Protein AF-A0AA39SZA4-F1 (afdb_monomer_lite)

pLDDT: mean 76.57, std 14.79, range [44.91, 93.38]

Structure (mmCIF, N/CA/C/O backbone):
data_AF-A0AA39SZA4-F1
#
_entry.id   AF-A0AA39SZA4-F1
#
loop_
_atom_site.group_PDB
_atom_site.id
_atom_site.type_symbol
_atom_site.label_atom_id
_atom_site.label_alt_id
_atom_site.label_comp_id
_atom_site.label_asym_id
_atom_site.label_entity_id
_atom_site.label_seq_id
_atom_site.pdbx_PDB_ins_code
_atom_site.Cartn_x
_atom_site.Cartn_y
_atom_site.Cartn_z
_atom_site.occupancy
_atom_site.B_iso_or_equiv
_atom_site.auth_seq_id
_atom_site.auth_comp_id
_atom_site.auth_asym_id
_atom_site.auth_atom_id
_atom_site.pdbx_PDB_model_num
ATOM 1 N N . MET A 1 1 ? -47.928 -27.237 62.053 1.00 44.91 1 MET A N 1
ATOM 2 C CA . MET A 1 1 ? -47.719 -27.961 60.783 1.00 44.91 1 MET A CA 1
ATOM 3 C C . MET A 1 1 ? -47.486 -26.884 59.735 1.00 44.91 1 MET A C 1
ATOM 5 O O . MET A 1 1 ? -48.438 -26.241 59.332 1.00 44.91 1 MET A O 1
ATOM 9 N N . GLU A 1 2 ? -46.271 -26.355 59.595 1.00 45.66 2 GLU A N 1
ATOM 10 C CA . GLU A 1 2 ? -45.134 -26.954 58.870 1.00 45.66 2 GLU A CA 1
ATOM 11 C C . GLU A 1 2 ? -45.556 -27.482 57.493 1.00 45.66 2 GLU A C 1
ATOM 13 O O . GLU A 1 2 ? -46.114 -28.569 57.392 1.00 45.66 2 GLU A O 1
ATOM 18 N N . ALA A 1 3 ? -45.254 -26.697 56.460 1.00 54.78 3 ALA A N 1
ATOM 19 C CA . ALA A 1 3 ? -44.751 -27.191 55.184 1.00 54.78 3 ALA A CA 1
ATOM 20 C C . ALA A 1 3 ? -44.023 -26.029 54.492 1.00 54.78 3 ALA A C 1
ATOM 22 O O . ALA A 1 3 ? -44.624 -25.196 53.816 1.00 54.78 3 ALA A O 1
ATOM 23 N N . LYS A 1 4 ? -42.711 -25.943 54.731 1.00 50.97 4 LYS A N 1
ATOM 24 C CA . LYS A 1 4 ? -41.782 -25.153 53.920 1.00 50.97 4 LYS A CA 1
ATOM 25 C C . LYS A 1 4 ? -41.655 -25.838 52.561 1.00 50.97 4 LYS A C 1
ATOM 27 O O . LYS A 1 4 ? -41.140 -26.947 52.487 1.00 50.97 4 LYS A O 1
ATOM 32 N N . SER A 1 5 ? -42.111 -25.188 51.499 1.00 56.28 5 SER A N 1
ATOM 33 C CA . SER A 1 5 ? -41.794 -25.576 50.124 1.00 56.28 5 SER A CA 1
ATOM 34 C C . SER A 1 5 ? -40.640 -24.705 49.629 1.00 56.28 5 SER A C 1
ATOM 36 O O . SER A 1 5 ? -40.802 -23.495 49.459 1.00 56.28 5 SER A O 1
ATOM 38 N N . GLU A 1 6 ? -39.469 -25.316 49.459 1.00 56.84 6 GLU A N 1
ATOM 39 C CA . GLU A 1 6 ? -38.266 -24.690 48.908 1.00 56.84 6 GLU A CA 1
ATOM 40 C C . GLU A 1 6 ? -38.510 -24.155 47.486 1.00 56.84 6 GLU A C 1
ATOM 42 O O . G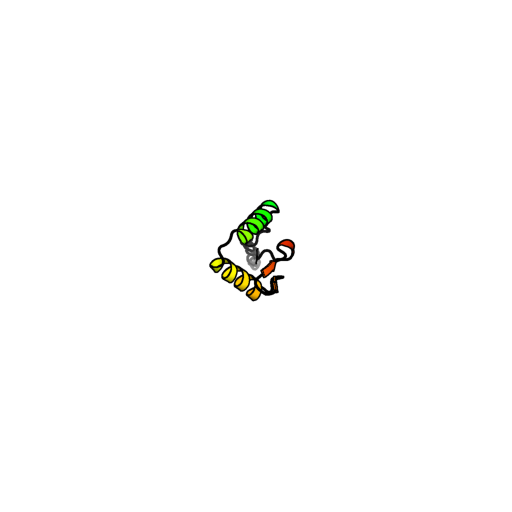LU A 1 6 ? -39.107 -24.851 46.660 1.00 56.84 6 GLU A O 1
ATOM 47 N N . PRO A 1 7 ? -38.030 -22.948 47.143 1.00 49.84 7 PRO A N 1
ATOM 48 C CA . PRO A 1 7 ? -37.974 -22.522 45.756 1.00 49.84 7 PRO A CA 1
ATOM 49 C C . PRO A 1 7 ? -36.772 -23.188 45.072 1.00 49.84 7 PRO A C 1
ATOM 51 O O . PRO A 1 7 ? -35.636 -23.050 45.527 1.00 49.84 7 PRO A O 1
ATOM 54 N N . LEU A 1 8 ? -37.010 -23.888 43.954 1.00 52.41 8 LEU A N 1
ATOM 55 C CA . LEU A 1 8 ? -35.947 -24.356 43.061 1.00 52.41 8 LEU A CA 1
ATOM 56 C C . LEU A 1 8 ? -35.040 -23.170 42.709 1.00 52.41 8 LEU A C 1
ATOM 58 O O . LEU A 1 8 ? -35.467 -22.212 42.060 1.00 52.41 8 LEU A O 1
ATOM 62 N N . MET A 1 9 ? -33.779 -23.254 43.122 1.00 48.97 9 MET A N 1
ATOM 63 C CA . MET A 1 9 ? -32.723 -22.337 42.718 1.00 48.97 9 MET A CA 1
ATOM 64 C C . MET A 1 9 ? -32.568 -22.409 41.197 1.00 48.97 9 MET A C 1
ATOM 66 O O . MET A 1 9 ? -31.921 -23.301 40.649 1.00 48.97 9 MET A O 1
ATOM 70 N N . ARG A 1 10 ? -33.188 -21.460 40.493 1.00 58.16 10 ARG A N 1
ATOM 71 C CA . ARG A 1 10 ? -32.921 -21.215 39.081 1.00 58.16 10 ARG A CA 1
ATOM 72 C C . ARG A 1 10 ? -31.530 -20.601 39.004 1.00 58.16 10 ARG A C 1
ATOM 74 O O . ARG A 1 10 ? -31.354 -19.421 39.294 1.00 58.16 10 ARG A O 1
ATOM 81 N N . VAL A 1 11 ? -30.542 -21.420 38.656 1.00 58.44 11 VAL A N 1
ATOM 82 C CA . VAL A 1 11 ? -29.202 -20.940 38.314 1.00 58.44 11 VAL A CA 1
ATOM 83 C C . VAL A 1 11 ? -29.342 -19.821 37.272 1.00 58.44 11 VAL A C 1
ATOM 85 O O . VAL A 1 11 ? -30.0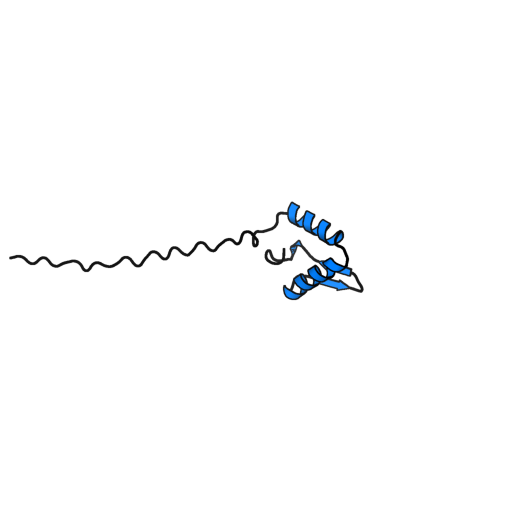13 -20.027 36.254 1.00 58.44 11 VAL A O 1
ATOM 88 N N . PRO A 1 12 ? -28.785 -18.618 37.492 1.00 49.97 12 PRO A N 1
ATOM 89 C CA . PRO A 1 12 ? -28.699 -17.654 36.417 1.00 49.97 12 PRO A CA 1
ATOM 90 C C . PRO A 1 12 ? -27.706 -18.230 35.412 1.00 49.97 12 PRO A C 1
ATOM 92 O O . PRO A 1 12 ? -26.536 -18.446 35.730 1.00 49.97 12 PRO A O 1
ATOM 95 N N . ALA A 1 13 ? -28.199 -18.537 34.210 1.00 56.28 13 ALA A N 1
ATOM 96 C CA . ALA A 1 13 ? -27.352 -18.821 33.066 1.00 56.28 13 ALA A CA 1
ATOM 97 C C . ALA A 1 13 ? -26.319 -17.698 32.991 1.00 56.28 13 ALA A C 1
ATOM 99 O O . ALA A 1 13 ? -26.685 -16.523 32.905 1.00 56.28 13 ALA A O 1
ATOM 100 N N . ALA A 1 14 ? -25.050 -18.081 33.137 1.00 56.19 14 ALA A N 1
ATOM 101 C CA . ALA A 1 14 ? -23.917 -17.185 33.078 1.00 56.19 14 ALA A CA 1
ATOM 102 C C . ALA A 1 14 ? -24.135 -16.217 31.920 1.00 56.19 14 ALA A C 1
ATOM 104 O O . ALA A 1 14 ? -24.326 -16.643 30.780 1.00 56.19 14 ALA A O 1
ATOM 105 N N . MET A 1 15 ? -24.165 -14.927 32.256 1.00 52.50 15 MET A N 1
ATOM 106 C CA . MET A 1 15 ? -24.152 -13.837 31.300 1.00 52.50 15 MET A CA 1
ATOM 107 C C . MET A 1 15 ? -23.050 -14.166 30.301 1.00 52.50 15 MET A C 1
ATOM 109 O O . MET A 1 15 ? -21.862 -14.089 30.622 1.00 52.50 15 MET A O 1
ATOM 113 N N . SER A 1 16 ? -23.437 -14.590 29.102 1.00 55.94 16 SER A N 1
ATOM 114 C CA . SER A 1 16 ? -22.539 -14.635 27.969 1.00 55.94 16 SER A CA 1
ATOM 115 C C . SER A 1 16 ? -22.251 -13.180 27.648 1.00 55.94 16 SER A C 1
ATOM 117 O O . SER A 1 16 ? -22.898 -12.586 26.789 1.00 55.94 16 SER A O 1
ATOM 119 N N . ASN A 1 17 ? -21.331 -12.584 28.405 1.00 59.94 17 ASN A N 1
ATOM 120 C CA . ASN A 1 17 ? -20.646 -11.383 27.994 1.00 59.94 17 ASN A CA 1
ATOM 121 C C . ASN A 1 17 ? -20.099 -11.737 26.610 1.00 59.94 17 ASN A C 1
ATOM 123 O O . ASN A 1 17 ? -19.254 -12.641 26.536 1.00 59.94 17 ASN A O 1
ATOM 127 N N . PRO A 1 18 ? -20.631 -11.171 25.509 1.00 56.88 18 PRO A N 1
ATOM 128 C CA . PRO A 1 18 ? -20.042 -11.435 24.216 1.00 56.88 18 PRO A CA 1
ATOM 129 C C . PRO A 1 18 ? -18.598 -10.990 24.381 1.00 56.88 18 PRO A C 1
ATOM 131 O O . PRO A 1 18 ? -18.350 -9.831 24.721 1.00 56.88 18 PRO A O 1
ATOM 134 N N . LYS A 1 19 ? -17.659 -11.942 24.280 1.00 61.12 19 LYS A N 1
ATOM 135 C CA . LYS A 1 19 ? -16.227 -11.643 24.342 1.00 61.12 19 LYS A CA 1
ATOM 136 C C . LYS A 1 19 ? -16.032 -10.382 23.506 1.00 61.12 19 LYS A C 1
ATOM 138 O O . LYS A 1 19 ? -16.523 -10.387 22.370 1.00 61.12 19 LYS A O 1
ATOM 143 N N . PRO A 1 20 ? -15.418 -9.312 24.049 1.00 56.28 20 PRO A N 1
ATOM 144 C CA . PRO A 1 20 ? -15.165 -8.122 23.261 1.00 56.28 20 PRO A CA 1
ATOM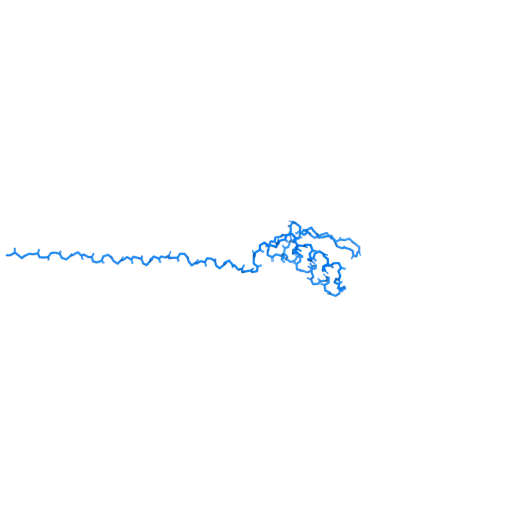 145 C C . PRO A 1 20 ? -14.478 -8.623 22.002 1.00 56.28 20 PRO A C 1
ATOM 147 O O . PRO A 1 20 ? -13.436 -9.275 22.104 1.00 56.28 20 PRO A O 1
ATOM 150 N N . LYS A 1 21 ? -15.116 -8.458 20.836 1.00 61.66 21 LYS A N 1
ATOM 151 C CA . LYS A 1 21 ? -14.451 -8.731 19.564 1.00 61.66 21 LYS A CA 1
ATOM 152 C C . LYS A 1 21 ? -13.183 -7.911 19.651 1.00 61.66 21 LYS A C 1
ATOM 154 O O . LYS A 1 21 ? -13.278 -6.689 19.766 1.00 61.66 21 LYS A O 1
ATOM 159 N N . ALA A 1 22 ? -12.039 -8.587 19.733 1.00 60.09 22 ALA A N 1
ATOM 160 C CA . ALA A 1 22 ? -10.760 -7.920 19.705 1.00 60.09 22 ALA A CA 1
ATOM 161 C C . ALA A 1 22 ? -10.809 -7.046 18.455 1.00 60.09 22 ALA A C 1
ATOM 163 O O . ALA A 1 22 ? -10.899 -7.555 17.338 1.00 60.09 22 ALA A O 1
ATOM 164 N N . LYS A 1 23 ? -10.903 -5.731 18.659 1.00 59.44 23 LYS A N 1
ATOM 165 C CA . LYS A 1 23 ? -10.607 -4.766 17.618 1.00 59.44 23 LYS A CA 1
ATOM 166 C C . LYS A 1 23 ? -9.132 -4.995 17.380 1.00 59.44 23 LYS A C 1
ATOM 168 O O . LYS A 1 23 ? -8.328 -4.512 18.173 1.00 59.44 23 LYS A O 1
ATOM 173 N N . ASP A 1 24 ? -8.808 -5.876 16.438 1.00 63.09 24 ASP A N 1
ATOM 174 C CA . ASP A 1 24 ? -7.421 -6.157 16.121 1.00 63.09 24 ASP A CA 1
ATOM 175 C C . ASP A 1 24 ? -6.795 -4.797 15.811 1.00 63.09 24 ASP A C 1
ATOM 177 O O . ASP A 1 24 ? -7.305 -4.098 14.929 1.00 63.09 24 ASP A O 1
ATOM 181 N N . PRO A 1 25 ? -5.804 -4.343 16.594 1.00 64.50 25 PRO A N 1
ATOM 182 C CA . PRO A 1 25 ? -5.269 -2.999 16.435 1.00 64.50 25 PRO A CA 1
ATOM 183 C C . PRO A 1 25 ? -4.692 -2.778 15.028 1.00 64.50 25 PRO A C 1
ATOM 185 O O . PRO A 1 25 ? -4.586 -1.628 14.610 1.00 64.50 25 PRO A O 1
ATOM 188 N N . ASN A 1 26 ? -4.402 -3.853 14.283 1.00 67.75 26 ASN A N 1
ATOM 189 C CA . ASN A 1 26 ? -3.931 -3.821 12.899 1.00 67.75 26 ASN A CA 1
ATOM 190 C C . ASN A 1 26 ? -5.061 -3.837 11.856 1.00 67.75 26 ASN A C 1
ATOM 192 O O . ASN A 1 26 ? -4.776 -3.724 10.678 1.00 67.75 26 ASN A O 1
ATOM 196 N N . LYS A 1 27 ? -6.333 -3.962 12.258 1.00 71.75 27 LYS A N 1
ATOM 197 C CA . LYS A 1 27 ? -7.501 -3.784 11.369 1.00 71.75 27 LYS A CA 1
ATOM 198 C C . LYS A 1 27 ? -8.136 -2.400 11.504 1.00 71.75 27 LYS A C 1
ATOM 200 O O . LYS A 1 27 ? -9.305 -2.210 11.163 1.00 71.75 27 LYS A O 1
ATOM 205 N N . ARG A 1 28 ? -7.421 -1.449 12.106 1.00 84.62 28 ARG A N 1
ATOM 206 C CA . ARG A 1 28 ? -7.896 -0.069 12.212 1.00 84.62 28 ARG A CA 1
ATOM 207 C C . ARG A 1 28 ? -7.763 0.629 10.863 1.00 84.62 28 ARG A C 1
ATOM 209 O O . ARG A 1 28 ? -6.833 0.354 10.118 1.00 84.62 28 ARG A O 1
ATOM 216 N N . GLU A 1 29 ? -8.647 1.581 10.597 1.00 83.12 29 GLU A N 1
ATOM 217 C CA . GLU A 1 29 ? -8.510 2.466 9.441 1.00 83.12 29 GLU A CA 1
ATOM 218 C C . GLU A 1 29 ? -7.228 3.300 9.541 1.00 83.12 29 GLU A C 1
ATOM 220 O O . GLU A 1 29 ? -6.923 3.866 10.597 1.00 83.12 29 GLU A O 1
ATOM 225 N N . MET A 1 30 ? -6.472 3.354 8.440 1.00 86.81 30 MET A N 1
ATOM 226 C CA . MET A 1 30 ? -5.344 4.268 8.295 1.00 86.81 30 MET A CA 1
ATOM 227 C C . MET A 1 30 ? -5.844 5.694 8.081 1.00 86.81 30 MET A C 1
ATOM 229 O O . MET A 1 30 ? -6.730 5.949 7.263 1.00 86.81 30 MET A O 1
ATOM 233 N N . SER A 1 31 ? -5.233 6.636 8.793 1.00 90.19 31 SER A N 1
ATOM 234 C CA . SER A 1 31 ? -5.518 8.064 8.645 1.00 90.19 31 SER A CA 1
ATOM 235 C C . SER A 1 31 ? -5.009 8.586 7.297 1.00 90.19 31 SER A C 1
ATOM 237 O O . SER A 1 31 ? -4.113 7.998 6.695 1.00 90.19 31 SER A O 1
ATOM 239 N N . MET A 1 32 ? -5.508 9.737 6.840 1.00 90.50 32 MET A N 1
ATOM 240 C CA . MET A 1 32 ? -5.060 10.354 5.579 1.00 90.50 32 MET A CA 1
ATOM 241 C C . MET A 1 32 ? -3.538 10.585 5.538 1.00 90.50 32 MET A C 1
ATOM 243 O O . MET A 1 32 ? -2.896 10.332 4.523 1.00 90.50 32 MET A O 1
ATOM 247 N N . GLU A 1 33 ? -2.944 11.002 6.660 1.00 93.25 33 GLU A N 1
ATOM 248 C CA . GLU A 1 33 ? -1.490 11.159 6.784 1.00 93.25 33 GLU A CA 1
ATOM 249 C C . GLU A 1 33 ? -0.742 9.822 6.653 1.00 93.25 33 GLU A C 1
ATOM 251 O O . GLU A 1 33 ? 0.332 9.766 6.056 1.00 93.25 33 GLU A O 1
ATOM 256 N N . GLU A 1 34 ? -1.306 8.738 7.191 1.00 91.25 34 GLU A N 1
ATOM 257 C CA . GLU A 1 34 ? -0.720 7.394 7.129 1.00 91.25 34 GLU A CA 1
ATOM 258 C C . GLU A 1 34 ? -0.805 6.836 5.707 1.00 91.25 34 GLU A C 1
ATOM 260 O O . GLU A 1 34 ? 0.206 6.374 5.177 1.00 91.25 34 GLU A O 1
ATOM 265 N N . LYS A 1 35 ? -1.961 6.995 5.046 1.00 90.00 35 LYS A N 1
ATOM 266 C CA . LYS A 1 35 ? -2.133 6.691 3.619 1.00 90.00 35 LYS A CA 1
ATOM 267 C C . LYS A 1 35 ? -1.121 7.451 2.762 1.00 90.00 35 LYS A C 1
ATOM 269 O O . LYS A 1 35 ? -0.461 6.852 1.922 1.00 90.00 35 LYS A O 1
ATOM 274 N N . HIS A 1 36 ? -0.927 8.746 3.017 1.00 91.75 36 HIS A N 1
ATOM 275 C CA . HIS A 1 36 ? 0.047 9.548 2.276 1.00 91.75 36 HIS A CA 1
ATOM 276 C C . HIS A 1 36 ? 1.485 9.040 2.461 1.00 91.75 36 HIS A C 1
ATOM 278 O O . HIS A 1 36 ? 2.230 8.903 1.488 1.00 91.75 36 HIS A O 1
ATOM 284 N N . LYS A 1 37 ? 1.874 8.702 3.697 1.00 93.38 37 LYS A N 1
ATOM 285 C CA . LYS A 1 37 ? 3.185 8.095 3.972 1.00 93.38 37 LYS A CA 1
ATOM 286 C C . LYS A 1 37 ? 3.353 6.750 3.275 1.00 93.38 37 LYS A C 1
ATOM 288 O O . LYS A 1 37 ? 4.436 6.490 2.753 1.00 93.38 37 LYS A O 1
ATOM 293 N N . LEU A 1 38 ? 2.306 5.927 3.231 1.00 91.25 38 LEU A N 1
ATOM 294 C CA . LEU A 1 38 ? 2.315 4.671 2.487 1.00 91.25 38 LEU A CA 1
ATOM 295 C C . LEU A 1 38 ? 2.539 4.921 0.989 1.00 91.25 38 LEU A C 1
ATOM 297 O O . LEU A 1 38 ? 3.431 4.307 0.412 1.00 91.25 38 LEU A O 1
ATOM 301 N N . THR A 1 39 ? 1.818 5.865 0.377 1.00 90.19 39 THR A N 1
ATOM 302 C CA . THR A 1 39 ? 1.986 6.230 -1.042 1.00 90.19 39 THR A CA 1
ATOM 303 C C . THR A 1 39 ? 3.414 6.674 -1.369 1.00 90.19 39 THR A C 1
ATOM 305 O O . THR A 1 39 ? 3.965 6.276 -2.396 1.00 90.19 39 THR A O 1
ATOM 308 N N . ILE A 1 40 ? 4.039 7.479 -0.504 1.00 92.19 40 ILE A N 1
ATOM 309 C CA . ILE A 1 40 ? 5.448 7.881 -0.667 1.00 92.19 40 ILE A CA 1
ATOM 310 C C . ILE A 1 40 ? 6.374 6.670 -0.504 1.00 92.19 40 ILE A C 1
ATOM 312 O O . ILE A 1 40 ? 7.328 6.507 -1.268 1.00 92.19 40 ILE A O 1
ATOM 316 N N . GLY A 1 41 ? 6.085 5.820 0.484 1.00 91.50 41 GLY A N 1
ATOM 317 C CA . GLY A 1 41 ? 6.828 4.595 0.750 1.00 91.50 41 GLY A CA 1
ATOM 318 C C . GLY A 1 41 ? 6.866 3.692 -0.475 1.00 91.50 41 GLY A C 1
ATOM 319 O O . GLY A 1 41 ? 7.957 3.352 -0.916 1.00 91.50 41 GLY A O 1
ATOM 320 N N . LEU A 1 42 ? 5.705 3.396 -1.069 1.00 89.50 42 LEU A N 1
ATOM 321 C CA . LEU A 1 42 ? 5.569 2.542 -2.253 1.00 89.50 42 LEU A CA 1
ATOM 322 C C . LEU A 1 42 ? 6.386 3.045 -3.453 1.00 89.50 42 LEU A C 1
ATOM 324 O O . LEU A 1 42 ? 7.034 2.241 -4.114 1.00 89.50 42 LEU A O 1
ATOM 328 N N . GLN A 1 43 ? 6.421 4.360 -3.689 1.00 87.56 43 GLN A N 1
ATOM 329 C CA . GLN A 1 43 ? 7.233 4.970 -4.756 1.00 87.56 43 GLN A CA 1
ATOM 330 C C . GLN A 1 43 ? 8.743 4.915 -4.481 1.00 87.56 43 GLN A C 1
ATOM 332 O O . GLN A 1 43 ? 9.547 4.971 -5.406 1.00 87.56 43 GLN A O 1
ATOM 337 N N . SER A 1 44 ? 9.135 4.825 -3.209 1.00 89.88 44 SER A N 1
ATOM 338 C CA . SER A 1 44 ? 10.540 4.776 -2.787 1.00 89.88 44 SER A CA 1
ATOM 339 C C . SER A 1 44 ? 11.047 3.344 -2.576 1.00 89.88 44 SER A C 1
ATOM 341 O O . SER A 1 44 ? 12.211 3.158 -2.210 1.00 89.88 44 SER A O 1
ATOM 343 N N . LEU A 1 45 ? 10.190 2.329 -2.752 1.00 87.94 45 LEU A N 1
ATOM 344 C CA . LEU A 1 45 ? 10.562 0.934 -2.545 1.00 87.94 45 LEU A CA 1
ATOM 345 C C . LEU A 1 45 ? 11.532 0.456 -3.633 1.00 87.94 45 LEU A C 1
ATOM 347 O O . LEU A 1 45 ? 11.357 0.758 -4.813 1.00 87.94 45 LEU A O 1
ATOM 351 N N . PRO A 1 46 ? 12.535 -0.358 -3.267 1.00 90.88 46 PRO A N 1
ATOM 352 C CA . PRO A 1 46 ? 13.359 -1.023 -4.259 1.00 90.88 46 PRO A CA 1
ATOM 353 C C . PRO A 1 46 ? 12.533 -2.064 -5.043 1.00 90.88 46 PRO A C 1
ATOM 355 O O . PRO A 1 46 ? 11.595 -2.651 -4.492 1.00 90.88 46 PRO A O 1
ATOM 358 N N . PRO A 1 47 ? 12.930 -2.406 -6.284 1.00 83.88 47 PRO A N 1
ATOM 359 C CA . PRO A 1 47 ? 12.172 -3.311 -7.160 1.00 83.88 47 PRO A CA 1
ATOM 360 C C . PRO A 1 47 ? 11.855 -4.679 -6.541 1.00 83.88 47 PRO A C 1
ATOM 362 O O . PRO A 1 47 ? 10.804 -5.266 -6.784 1.00 83.88 47 PRO A O 1
ATOM 365 N N . LYS A 1 48 ? 12.757 -5.186 -5.692 1.00 84.38 48 LYS A N 1
ATOM 366 C CA . LYS A 1 48 ? 12.580 -6.463 -4.991 1.00 84.38 48 LYS A CA 1
ATOM 367 C C . LYS A 1 48 ? 11.383 -6.452 -4.030 1.00 84.38 48 LYS A C 1
ATOM 3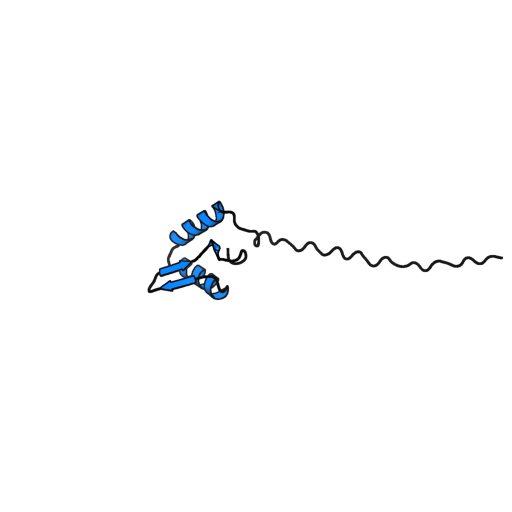69 O O . LYS A 1 48 ? 10.712 -7.469 -3.895 1.00 84.38 48 LYS A O 1
ATOM 374 N N . GLU A 1 49 ? 11.121 -5.322 -3.377 1.00 87.12 49 GLU A N 1
ATOM 375 C CA . GLU A 1 49 ? 10.022 -5.179 -2.413 1.00 87.12 49 GLU A CA 1
ATOM 376 C C . GLU A 1 49 ? 8.694 -4.885 -3.121 1.00 87.12 49 GLU A C 1
ATOM 378 O O . GLU A 1 49 ? 7.644 -5.330 -2.663 1.00 87.12 49 GLU A O 1
ATOM 383 N N . ILE A 1 50 ? 8.737 -4.223 -4.284 1.00 87.06 50 ILE A N 1
ATOM 384 C CA . ILE A 1 50 ? 7.559 -4.015 -5.140 1.00 87.06 50 ILE A CA 1
ATOM 385 C C . ILE A 1 50 ? 6.902 -5.352 -5.505 1.00 87.06 50 ILE A C 1
ATOM 387 O O . ILE A 1 50 ? 5.682 -5.480 -5.419 1.00 87.06 50 ILE A O 1
ATOM 391 N N . GLY A 1 51 ? 7.701 -6.376 -5.827 1.00 86.56 51 GLY A N 1
ATOM 392 C CA . GLY A 1 51 ? 7.182 -7.719 -6.101 1.00 86.56 51 GLY A CA 1
ATOM 393 C C . GLY A 1 51 ? 6.354 -8.290 -4.943 1.00 86.56 51 GLY A C 1
ATOM 394 O O . GLY A 1 51 ? 5.276 -8.838 -5.167 1.00 86.56 51 GLY A O 1
ATOM 395 N N . HIS A 1 52 ? 6.796 -8.086 -3.696 1.00 88.44 52 HIS A N 1
ATOM 396 C CA . HIS A 1 52 ? 6.030 -8.503 -2.520 1.00 88.44 52 HIS A CA 1
ATOM 397 C C . HIS A 1 52 ? 4.715 -7.730 -2.368 1.00 88.44 52 HIS A C 1
ATOM 399 O O . HIS A 1 52 ? 3.700 -8.330 -2.014 1.00 88.44 52 HIS A O 1
ATOM 405 N N . VAL A 1 53 ? 4.705 -6.424 -2.649 1.00 87.69 53 VAL A N 1
ATOM 406 C CA . VAL A 1 53 ? 3.476 -5.613 -2.602 1.00 87.69 53 VAL A CA 1
ATOM 407 C C . VAL A 1 53 ? 2.465 -6.109 -3.638 1.00 87.69 53 VAL A C 1
ATOM 409 O O . VAL A 1 53 ? 1.305 -6.351 -3.301 1.00 87.69 53 VAL A O 1
ATOM 412 N N . VAL A 1 54 ? 2.911 -6.337 -4.875 1.00 87.38 54 VAL A N 1
ATOM 413 C CA . VAL A 1 54 ? 2.075 -6.880 -5.955 1.00 87.38 54 VAL A CA 1
ATOM 414 C C . VAL A 1 54 ? 1.494 -8.244 -5.572 1.00 87.38 54 VAL A C 1
ATOM 416 O O . VAL A 1 54 ? 0.303 -8.484 -5.777 1.00 87.38 54 VAL A O 1
ATOM 419 N N . ASP A 1 55 ? 2.290 -9.120 -4.956 1.00 88.56 55 ASP A N 1
ATOM 420 C CA . ASP A 1 55 ? 1.817 -10.423 -4.478 1.00 88.56 55 ASP A CA 1
ATOM 421 C C . ASP A 1 55 ? 0.734 -10.304 -3.398 1.00 88.56 55 ASP A C 1
ATOM 423 O O . ASP A 1 55 ? -0.234 -11.072 -3.409 1.00 88.56 55 ASP A O 1
ATOM 427 N N . ILE A 1 56 ? 0.873 -9.360 -2.461 1.00 89.06 56 ILE A N 1
ATOM 428 C CA . ILE A 1 56 ? -0.139 -9.101 -1.427 1.00 89.06 56 ILE A CA 1
ATOM 429 C C . ILE A 1 56 ? -1.441 -8.640 -2.084 1.00 89.06 56 ILE A C 1
ATOM 431 O O . ILE A 1 56 ? -2.493 -9.233 -1.833 1.00 89.06 56 ILE A O 1
ATOM 435 N N . LEU A 1 57 ? -1.366 -7.639 -2.963 1.00 88.00 57 LEU A N 1
ATOM 436 C CA . LEU A 1 57 ? -2.533 -7.073 -3.640 1.00 88.00 57 LEU A CA 1
ATOM 437 C C . LEU A 1 57 ? -3.236 -8.114 -4.519 1.00 88.00 57 LEU A C 1
ATOM 439 O O . LEU A 1 57 ? -4.459 -8.238 -4.461 1.00 88.00 57 LEU A O 1
ATOM 443 N N . ARG A 1 58 ? -2.479 -8.948 -5.241 1.00 87.12 58 ARG A N 1
ATOM 444 C CA . ARG A 1 58 ? -3.032 -10.040 -6.055 1.00 87.12 58 ARG A CA 1
ATOM 445 C C . ARG A 1 58 ? -3.716 -11.113 -5.202 1.00 87.12 58 ARG A C 1
ATOM 447 O O . ARG A 1 58 ? -4.769 -11.610 -5.586 1.00 87.12 58 ARG A O 1
ATOM 454 N N . LYS A 1 59 ? -3.157 -11.467 -4.038 1.00 88.94 59 LYS A N 1
ATOM 455 C CA . LYS A 1 59 ? -3.769 -12.446 -3.113 1.00 88.94 59 LYS A CA 1
ATOM 456 C C . LYS A 1 59 ? -5.026 -11.913 -2.431 1.00 88.94 59 LYS A C 1
ATOM 458 O O . LYS A 1 59 ? -5.894 -12.699 -2.057 1.00 88.94 59 LYS A O 1
ATOM 463 N N . ARG A 1 60 ? -5.096 -10.600 -2.224 1.00 84.75 60 ARG A N 1
ATOM 464 C CA . ARG A 1 60 ? -6.193 -9.924 -1.526 1.00 84.75 60 ARG A CA 1
ATOM 465 C C . ARG A 1 60 ? -7.286 -9.392 -2.453 1.00 84.75 60 ARG A C 1
ATOM 467 O O . ARG A 1 60 ? -8.225 -8.794 -1.948 1.00 84.75 60 ARG A O 1
ATOM 474 N N . ASN A 1 61 ? -7.197 -9.632 -3.766 1.00 68.94 61 ASN A N 1
ATOM 475 C CA . ASN A 1 61 ? -8.062 -9.016 -4.782 1.00 68.94 61 ASN A CA 1
ATOM 476 C C . ASN A 1 61 ? -8.103 -7.480 -4.671 1.00 68.94 61 ASN A C 1
ATOM 478 O O . ASN A 1 61 ? -9.147 -6.864 -4.873 1.00 68.94 61 ASN A O 1
ATOM 482 N N . GLY A 1 62 ? -6.971 -6.865 -4.324 1.00 72.12 62 GLY A N 1
ATOM 483 C CA . GLY A 1 62 ? -6.840 -5.414 -4.315 1.00 72.12 62 GLY A CA 1
ATOM 484 C C . GLY A 1 62 ? -7.003 -4.842 -5.723 1.00 72.12 62 GLY A C 1
ATOM 485 O O . GLY A 1 62 ? -6.681 -5.507 -6.709 1.00 72.12 62 GLY A O 1
ATOM 486 N N . ASN A 1 63 ? -7.492 -3.603 -5.808 1.00 79.81 63 ASN A N 1
ATOM 487 C CA . ASN A 1 63 ? -7.603 -2.845 -7.056 1.00 79.81 63 ASN A CA 1
ATOM 488 C C . ASN A 1 63 ? -6.200 -2.512 -7.590 1.00 79.81 63 ASN A C 1
ATOM 490 O O . ASN A 1 63 ? -5.652 -1.444 -7.320 1.00 79.81 63 ASN A O 1
ATOM 494 N N . LEU A 1 64 ? -5.609 -3.480 -8.290 1.00 84.44 64 LEU A N 1
ATOM 495 C CA . LEU A 1 64 ? -4.285 -3.418 -8.890 1.00 84.44 64 LEU A CA 1
ATOM 496 C C . LEU A 1 64 ? -4.415 -3.598 -10.403 1.00 84.44 64 LEU A C 1
ATOM 498 O O . LEU A 1 64 ? -4.896 -4.635 -10.868 1.00 84.44 64 LEU A O 1
ATOM 502 N N . GLN A 1 65 ? -3.935 -2.617 -11.159 1.00 83.56 65 GLN A N 1
ATOM 503 C CA . GLN A 1 65 ? -3.743 -2.722 -12.606 1.00 83.56 65 GLN A CA 1
ATOM 504 C C . GLN A 1 65 ? -2.249 -2.815 -12.903 1.00 83.56 65 GLN A C 1
ATOM 506 O O . GLN A 1 65 ? -1.444 -2.200 -12.215 1.00 83.56 65 GLN A O 1
ATOM 511 N N . GLN A 1 66 ? -1.864 -3.613 -13.896 1.00 81.62 66 GLN A N 1
ATOM 512 C CA . GLN A 1 66 ? -0.465 -3.807 -14.276 1.00 81.62 66 GLN A CA 1
ATOM 513 C C . GLN A 1 66 ? -0.332 -3.642 -15.791 1.00 81.62 66 GLN A C 1
ATOM 515 O O . GLN A 1 66 ? -1.064 -4.301 -16.531 1.00 81.62 66 GLN A O 1
ATOM 520 N N . ASP A 1 67 ? 0.612 -2.813 -16.237 1.00 80.50 67 ASP A N 1
ATOM 521 C CA . ASP A 1 67 ? 0.903 -2.572 -17.652 1.00 80.50 67 ASP A CA 1
ATOM 522 C C . ASP A 1 67 ? 2.414 -2.469 -17.907 1.00 80.50 67 ASP A C 1
ATOM 524 O O . ASP A 1 67 ? 3.079 -1.626 -17.317 1.00 80.50 67 ASP A O 1
ATOM 528 N N . ASN A 1 68 ? 2.927 -3.330 -18.800 1.00 72.69 68 ASN A N 1
ATOM 529 C CA . ASN A 1 68 ? 4.297 -3.429 -19.348 1.00 72.69 68 ASN A CA 1
ATOM 530 C C . ASN A 1 68 ? 5.495 -3.497 -18.369 1.00 72.69 68 ASN A C 1
ATOM 532 O O . ASN A 1 68 ? 6.383 -4.311 -18.597 1.00 72.69 68 ASN A O 1
ATOM 536 N N . ASP A 1 69 ? 5.521 -2.704 -17.304 1.00 76.38 69 ASP A N 1
ATOM 537 C CA . ASP A 1 69 ? 6.448 -2.757 -16.158 1.00 76.38 69 ASP A CA 1
ATOM 538 C C . ASP A 1 69 ? 5.927 -1.932 -14.955 1.00 76.38 69 ASP A C 1
ATOM 540 O O . ASP A 1 69 ? 6.440 -2.035 -13.842 1.00 76.38 69 ASP A O 1
ATOM 544 N N . GLU A 1 70 ? 4.872 -1.136 -15.154 1.00 82.75 70 GLU A N 1
ATOM 545 C CA . GLU A 1 70 ? 4.250 -0.292 -14.140 1.00 82.75 70 GLU A CA 1
ATOM 546 C C . GLU A 1 70 ? 3.006 -0.968 -13.554 1.00 82.75 70 GLU A C 1
ATOM 548 O O . GLU A 1 70 ? 2.319 -1.769 -14.197 1.00 82.75 70 GLU A O 1
ATOM 553 N N . PHE A 1 71 ? 2.710 -0.645 -12.298 1.00 83.62 71 PHE A N 1
ATOM 554 C CA . PHE A 1 71 ? 1.462 -1.026 -11.658 1.00 83.62 71 PHE A CA 1
ATOM 555 C C . PHE A 1 71 ? 0.791 0.207 -11.067 1.00 83.62 71 PHE A C 1
ATOM 557 O O . PHE A 1 71 ? 1.442 1.066 -10.475 1.00 83.62 71 PHE A O 1
ATOM 564 N N . GLU A 1 72 ? -0.524 0.270 -11.211 1.00 86.81 72 GLU A N 1
ATOM 565 C CA . GLU A 1 72 ? -1.360 1.303 -10.626 1.00 86.81 72 GLU A CA 1
ATOM 566 C C . GLU A 1 72 ? -2.155 0.694 -9.474 1.00 86.81 72 GLU A C 1
ATOM 568 O O . GLU A 1 72 ? -2.772 -0.369 -9.611 1.00 86.81 72 GLU A O 1
ATOM 573 N N . VAL A 1 73 ? -2.095 1.353 -8.317 1.00 87.06 73 VAL A N 1
ATOM 574 C CA . VAL A 1 73 ? -2.766 0.918 -7.094 1.00 87.06 73 VAL A CA 1
ATOM 575 C C . VAL A 1 73 ? -3.631 2.043 -6.534 1.00 87.06 73 VAL A C 1
ATOM 577 O O . VAL A 1 73 ? -3.139 3.110 -6.161 1.00 87.06 73 VAL A O 1
ATOM 580 N N . ASP A 1 74 ? -4.928 1.773 -6.421 1.00 87.88 74 ASP A N 1
ATOM 581 C CA . ASP A 1 74 ? -5.905 2.695 -5.842 1.00 87.88 74 ASP A CA 1
ATOM 582 C C . ASP A 1 74 ? -5.950 2.540 -4.315 1.00 87.88 74 ASP A C 1
ATOM 584 O O . ASP A 1 74 ? -6.750 1.777 -3.770 1.00 87.88 74 ASP A O 1
ATOM 588 N N . ILE A 1 75 ? -5.079 3.264 -3.605 1.00 87.56 75 ILE A N 1
ATOM 589 C CA . ILE A 1 75 ? -4.930 3.177 -2.137 1.00 87.56 75 ILE A CA 1
ATOM 590 C C . ILE A 1 75 ? -6.239 3.465 -1.390 1.00 87.56 75 ILE A C 1
ATOM 592 O O . ILE A 1 75 ? -6.490 2.882 -0.336 1.00 87.56 75 ILE A O 1
ATOM 596 N N . ASP A 1 76 ? -7.099 4.329 -1.927 1.00 85.81 76 ASP A N 1
ATOM 597 C CA . ASP A 1 76 ? -8.387 4.644 -1.305 1.00 85.81 76 ASP A CA 1
ATOM 598 C C . ASP A 1 76 ? -9.444 3.553 -1.480 1.00 85.81 76 ASP A C 1
ATOM 600 O O . ASP A 1 76 ? -10.376 3.487 -0.677 1.00 85.81 76 ASP A O 1
ATOM 604 N N . SER A 1 77 ? -9.275 2.674 -2.470 1.00 86.00 77 SER A N 1
ATOM 605 C CA . SER A 1 77 ? -10.175 1.545 -2.720 1.00 86.00 77 SER A CA 1
ATOM 606 C C . SER A 1 77 ? -9.706 0.244 -2.063 1.00 86.00 77 SER A C 1
ATOM 608 O O . SER A 1 77 ? -10.374 -0.780 -2.202 1.00 86.00 77 SER A O 1
ATOM 610 N N . LEU A 1 78 ? -8.551 0.242 -1.391 1.00 85.88 78 LEU A N 1
ATOM 611 C CA . LEU A 1 78 ? -8.055 -0.929 -0.672 1.00 85.88 78 LEU A CA 1
ATOM 612 C C . LEU A 1 78 ? -8.739 -1.066 0.691 1.00 85.88 78 LEU A C 1
ATOM 614 O O . LEU A 1 78 ? -8.881 -0.100 1.441 1.00 85.88 78 LEU A O 1
ATOM 618 N N . ASP A 1 79 ? -9.114 -2.298 1.035 1.00 85.50 79 ASP A N 1
ATOM 619 C CA . ASP A 1 79 ? -9.653 -2.612 2.353 1.00 85.50 79 ASP A CA 1
ATOM 620 C C . ASP A 1 79 ? -8.627 -2.376 3.465 1.00 85.50 79 ASP A C 1
ATOM 622 O O . ASP A 1 79 ? -7.420 -2.563 3.296 1.00 85.50 79 ASP A O 1
ATOM 626 N N . THR A 1 80 ? -9.137 -2.103 4.663 1.00 84.38 80 THR A N 1
ATOM 627 C CA . THR A 1 80 ? -8.362 -1.938 5.903 1.00 84.38 80 THR A CA 1
ATOM 628 C C . THR A 1 80 ? -7.519 -3.140 6.303 1.00 84.38 80 THR A C 1
ATOM 630 O O . THR A 1 80 ? -6.686 -3.031 7.187 1.00 84.38 80 THR A O 1
ATOM 633 N N . GLU A 1 81 ? -7.793 -4.315 5.740 1.00 83.44 81 GLU A N 1
ATOM 634 C CA . GLU A 1 81 ? -7.003 -5.520 6.005 1.00 83.44 81 GLU A CA 1
ATOM 635 C C . GLU A 1 81 ? -5.823 -5.678 5.031 1.00 83.44 81 GLU A C 1
ATOM 637 O O . GLU A 1 81 ? -4.929 -6.496 5.258 1.00 83.44 81 GLU A O 1
ATOM 642 N N . THR A 1 82 ? -5.856 -4.936 3.925 1.00 86.50 82 THR A N 1
ATOM 643 C CA . THR A 1 82 ? -4.799 -4.889 2.910 1.00 86.50 82 THR A CA 1
ATOM 644 C C . THR A 1 82 ? -3.842 -3.728 3.174 1.00 86.50 82 THR A C 1
ATOM 646 O O . THR A 1 82 ? -2.640 -3.874 2.964 1.00 86.50 82 THR A O 1
ATOM 649 N N . LEU A 1 83 ? -4.406 -2.602 3.613 1.00 86.38 83 LEU A N 1
ATOM 650 C CA . LEU A 1 83 ? -3.742 -1.392 4.086 1.00 86.38 83 LEU A CA 1
ATOM 651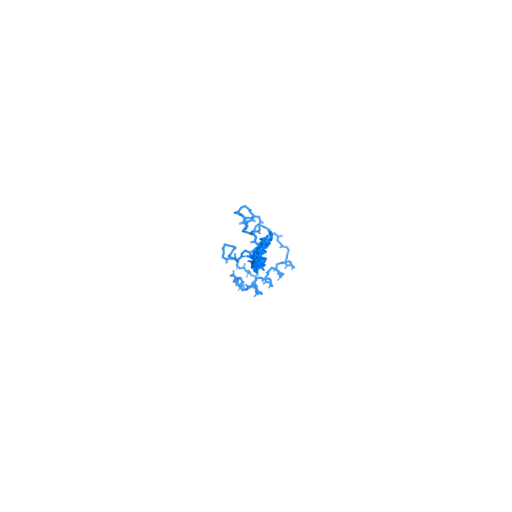 C C . LEU A 1 83 ? -3.051 -1.632 5.437 1.00 86.38 83 LEU A C 1
ATOM 653 O O . LEU A 1 83 ? -1.830 -1.368 5.520 1.00 86.38 83 LEU A O 1
#

Foldseek 3Di:
DDDDDDDPPPPPPPPPPVP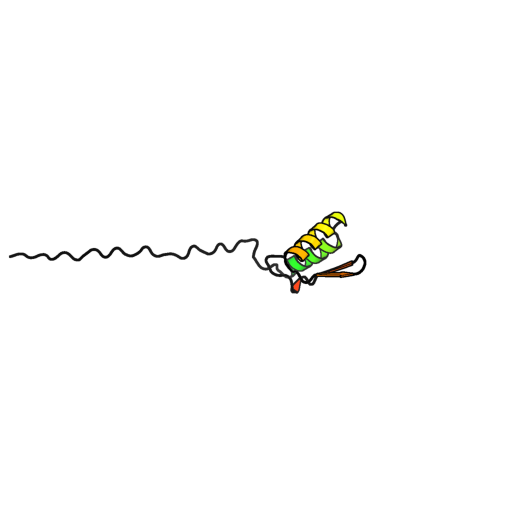PPPPPVQLDDDDPVRLVVVVVVQVPDDPVVVVVLVVLCVVQVAPWDDDPHDIDHDSVRDHSNSD

InterPro domains:
  IPR027353 NET domain [PF17035] (29-83)
  IPR027353 NET domain [PS51525] (20-83)
  IPR038336 NET domain superfamily [G3DSA:1.20.1270.220] (23-83)

Secondary structure (DSSP, 8-state):
-----PPP----------------GGGSPPPHHHHHHHHHHHHHS-HHHHHHHHHHHHHTT-SEEEETTEEEE-GGGS-TTT-

Radius of gyration: 26.64 Å; chains: 1; bounding box: 61×39×80 Å

Organism: Acer saccharum (NCBI:txid4024)

Sequence (83 aa):
MEAKSEPLMRVPAAMSNPKPKAKDPNKREMSMEEKHKLTIGLQSLPPKEIGHVVDILRKRNGNLQQDNDEFEVDIDSLDTETL